Protein AF-A0A933ZKB4-F1 (afdb_monomer)

pLDDT: mean 82.2, std 8.57, range [57.56, 94.0]

Structure (mmCIF, N/CA/C/O backbone):
data_AF-A0A933ZKB4-F1
#
_entry.id   AF-A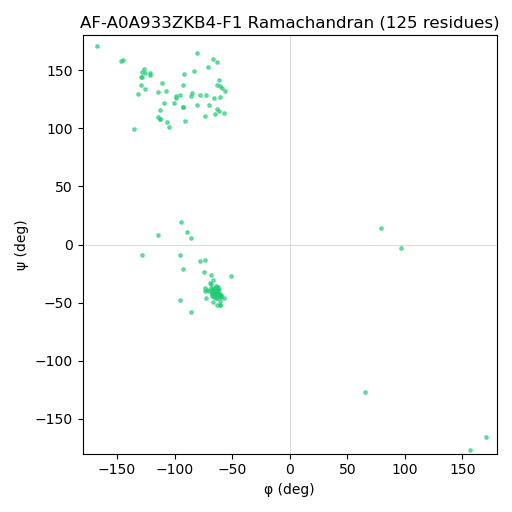0A933ZKB4-F1
#
loop_
_atom_site.group_PDB
_atom_site.id
_atom_site.type_symbol
_atom_site.label_atom_id
_atom_site.label_alt_id
_atom_site.label_comp_id
_atom_site.label_asym_id
_atom_site.label_entity_id
_atom_site.label_seq_id
_atom_site.pdbx_PDB_ins_code
_atom_site.Cartn_x
_atom_site.Cartn_y
_atom_site.Cartn_z
_atom_site.occupancy
_atom_site.B_iso_or_equiv
_atom_site.auth_seq_id
_atom_site.auth_comp_id
_atom_site.auth_asym_id
_atom_site.auth_atom_id
_atom_site.pdbx_PDB_model_num
ATOM 1 N N . MET A 1 1 ? 5.227 0.376 17.754 1.00 73.31 1 MET A N 1
ATOM 2 C CA . MET A 1 1 ? 3.816 0.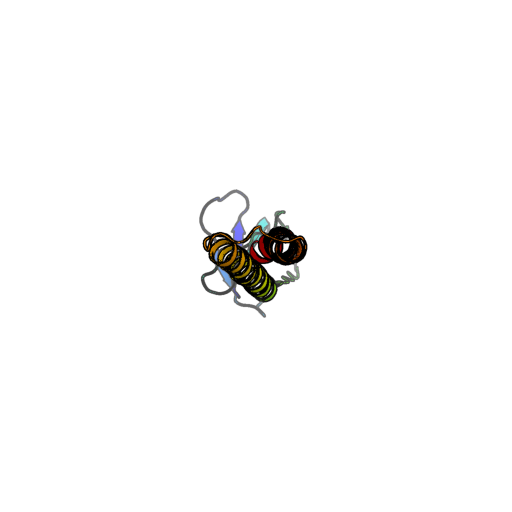195 17.344 1.00 73.31 1 MET A CA 1
ATOM 3 C C . MET A 1 1 ? 2.970 0.786 18.452 1.00 73.31 1 MET A C 1
ATOM 5 O O . MET A 1 1 ? 3.282 0.524 19.604 1.00 73.31 1 MET A O 1
ATOM 9 N N . HIS A 1 2 ? 1.985 1.620 18.141 1.00 81.88 2 HIS A N 1
ATOM 10 C CA . HIS A 1 2 ? 1.102 2.225 19.138 1.00 81.88 2 HIS A CA 1
ATOM 11 C C . HIS A 1 2 ? -0.345 1.923 18.770 1.00 81.88 2 HIS A C 1
ATOM 13 O O . HIS A 1 2 ? -0.727 2.072 17.608 1.00 81.88 2 HIS A O 1
ATOM 19 N N . VAL A 1 3 ? -1.129 1.496 19.757 1.00 82.06 3 VAL A N 1
ATOM 20 C CA . VAL A 1 3 ? -2.580 1.366 19.626 1.00 82.06 3 VAL A CA 1
ATOM 21 C C . VAL A 1 3 ? -3.185 2.727 19.921 1.00 82.06 3 VAL A C 1
ATOM 23 O O . VAL A 1 3 ? -2.851 3.359 20.926 1.00 82.06 3 VAL A O 1
ATOM 26 N N . ARG A 1 4 ? -4.062 3.188 19.036 1.00 83.81 4 ARG A N 1
ATOM 27 C CA . ARG A 1 4 ? -4.809 4.428 19.194 1.00 83.81 4 ARG A CA 1
ATOM 28 C C . ARG A 1 4 ? -6.304 4.142 19.169 1.00 83.81 4 ARG A C 1
ATOM 30 O O . ARG A 1 4 ? -6.742 3.213 18.495 1.00 83.81 4 ARG A O 1
ATOM 37 N N . GLY A 1 5 ? -7.064 4.932 19.910 1.00 81.19 5 GLY A N 1
ATOM 38 C CA . GLY A 1 5 ? -8.515 4.827 19.992 1.00 81.19 5 GLY A CA 1
ATOM 39 C C . GLY A 1 5 ? -9.176 6.167 19.721 1.00 81.19 5 GLY A C 1
ATOM 40 O O . GLY A 1 5 ? -8.620 7.220 20.037 1.00 81.19 5 GLY A O 1
ATOM 41 N N . LEU A 1 6 ? -10.364 6.103 19.134 1.00 84.88 6 LEU A N 1
ATOM 42 C CA . LEU A 1 6 ? -11.265 7.227 18.931 1.00 84.88 6 LEU A CA 1
ATOM 43 C C . LEU A 1 6 ? -12.669 6.819 19.386 1.00 84.88 6 LEU A C 1
ATOM 45 O O . LEU A 1 6 ? -13.146 5.763 18.958 1.00 84.88 6 LEU A O 1
ATOM 49 N N . PRO A 1 7 ? -13.351 7.614 20.226 1.00 79.06 7 PRO A N 1
ATOM 50 C CA . PRO A 1 7 ? -14.768 7.399 20.480 1.00 79.06 7 PRO A CA 1
ATOM 51 C C . PRO A 1 7 ? -15.558 7.603 19.182 1.00 79.06 7 PRO A C 1
ATOM 53 O O . PRO A 1 7 ? -15.289 8.530 18.412 1.00 79.06 7 PRO A O 1
ATOM 56 N N . PHE A 1 8 ? -16.528 6.726 18.923 1.00 73.38 8 PHE A N 1
ATOM 57 C CA . PHE A 1 8 ? -17.362 6.827 17.730 1.00 73.38 8 PHE A CA 1
ATOM 58 C C . PHE A 1 8 ? -18.135 8.158 17.729 1.00 73.38 8 PHE A C 1
ATOM 60 O O . PHE A 1 8 ? -18.802 8.494 18.704 1.00 73.38 8 PHE A O 1
ATOM 67 N N . GLY A 1 9 ? -18.021 8.929 16.643 1.00 65.50 9 GLY A N 1
ATOM 68 C CA . GLY A 1 9 ? -18.690 10.228 16.489 1.00 65.50 9 GLY A CA 1
ATOM 69 C C . GLY A 1 9 ? -17.849 11.468 16.821 1.00 65.50 9 GLY A C 1
ATOM 70 O O . GLY A 1 9 ? -18.337 12.573 16.605 1.00 65.50 9 GLY A O 1
ATOM 71 N N . ASN A 1 10 ? -16.596 11.327 17.277 1.00 69.88 10 ASN A N 1
ATOM 72 C CA . ASN A 1 10 ? -15.683 12.462 17.475 1.00 69.88 10 ASN A CA 1
ATOM 73 C C . ASN A 1 10 ? -14.518 12.384 16.472 1.00 69.88 10 ASN A C 1
ATOM 75 O O . ASN A 1 10 ? -13.769 11.408 16.461 1.00 69.88 10 ASN A O 1
ATOM 79 N N . SER A 1 11 ? -14.408 13.353 15.559 1.00 62.03 11 SER A N 1
ATOM 80 C CA . SER A 1 11 ? -13.855 13.053 14.230 1.00 62.03 11 SER A CA 1
ATOM 81 C C . SER A 1 11 ? -12.364 13.311 13.999 1.00 62.03 11 SER A C 1
ATOM 83 O O . SER A 1 11 ? -11.885 12.894 12.950 1.00 62.03 11 SER A O 1
ATOM 85 N N . ASN A 1 12 ? -11.601 13.960 14.890 1.00 66.56 12 ASN A N 1
ATOM 86 C CA . ASN A 1 12 ? -10.321 14.542 14.435 1.00 66.56 12 ASN A CA 1
ATOM 87 C C . ASN A 1 12 ? -9.045 14.196 15.225 1.00 66.56 12 ASN A C 1
ATOM 89 O O . ASN A 1 12 ? -7.966 14.500 14.717 1.00 66.56 12 ASN A O 1
ATOM 93 N N . GLU A 1 13 ? -9.090 13.546 16.395 1.00 82.06 13 GLU A N 1
ATOM 94 C CA . GLU A 1 13 ? -7.875 13.420 17.222 1.00 82.06 13 GLU A CA 1
ATOM 95 C C . GLU A 1 13 ? -7.637 12.020 17.799 1.00 82.06 13 GLU A C 1
ATOM 97 O O . GLU A 1 13 ? -8.213 11.617 18.804 1.00 82.06 13 GLU A O 1
ATOM 102 N N . TRP A 1 14 ? -6.761 11.252 17.142 1.00 84.62 14 TRP A N 1
ATOM 103 C CA . TRP A 1 14 ? -6.378 9.908 17.578 1.00 84.62 14 TRP A CA 1
ATOM 104 C C . TRP A 1 14 ? -5.645 9.929 18.921 1.00 84.62 14 TRP A C 1
ATOM 106 O O . TRP A 1 14 ? -4.474 10.321 18.974 1.00 84.62 14 TRP A O 1
ATOM 116 N N . GLN A 1 15 ? -6.263 9.381 19.967 1.00 87.25 15 GLN A N 1
ATOM 117 C CA . GLN A 1 15 ? -5.630 9.268 21.276 1.00 87.25 15 GLN A CA 1
ATOM 118 C C . GLN A 1 15 ? -4.779 7.997 21.362 1.00 87.25 15 GLN A C 1
ATOM 120 O O . GLN A 1 15 ? -5.245 6.899 21.057 1.00 87.25 15 GLN A O 1
ATOM 125 N N . ALA A 1 16 ? -3.514 8.132 21.765 1.00 87.62 16 ALA A N 1
ATOM 126 C CA . ALA A 1 16 ? -2.656 6.981 22.025 1.00 87.62 16 ALA A CA 1
ATOM 127 C C . ALA A 1 16 ? -3.125 6.264 23.298 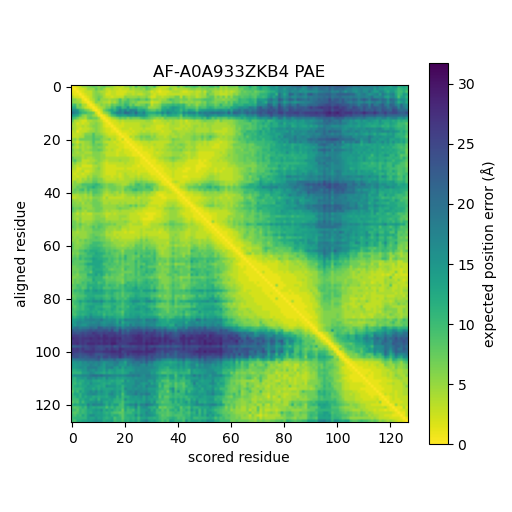1.00 87.62 16 ALA A C 1
ATOM 129 O O . ALA A 1 16 ? -3.141 6.862 24.369 1.00 87.62 16 ALA A O 1
ATOM 130 N N . LEU A 1 17 ? -3.499 4.989 23.169 1.00 88.31 17 LEU A N 1
ATOM 131 C CA . LEU A 1 17 ? -3.941 4.162 24.291 1.00 88.31 17 LEU A CA 1
ATOM 132 C C . LEU A 1 17 ? -2.735 3.531 24.987 1.00 88.31 17 LEU A C 1
ATOM 134 O O . LEU A 1 17 ? -2.518 3.749 26.173 1.00 88.31 17 LEU A O 1
ATOM 138 N N . CYS A 1 18 ? -1.936 2.757 24.245 1.00 89.12 18 CYS A N 1
ATOM 139 C CA . CYS A 1 18 ? -0.737 2.106 24.775 1.00 89.12 18 CYS A CA 1
ATOM 140 C C . CYS A 1 18 ? 0.177 1.534 23.675 1.00 89.12 18 CYS A C 1
ATOM 142 O O . CYS A 1 18 ? -0.179 1.488 22.492 1.00 89.12 18 CYS A O 1
ATOM 144 N N . ALA A 1 19 ? 1.380 1.101 24.067 1.00 89.31 19 ALA A N 1
ATOM 145 C CA . ALA A 1 19 ? 2.305 0.339 23.228 1.00 89.31 19 ALA A CA 1
ATOM 146 C C . ALA A 1 19 ? 2.225 -1.160 23.595 1.00 89.31 19 ALA A C 1
ATOM 148 O O . ALA A 1 19 ? 2.433 -1.490 24.762 1.00 89.31 19 ALA A O 1
ATOM 149 N N . PRO A 1 20 ? 1.902 -2.066 22.652 1.00 84.62 20 PRO A N 1
ATOM 150 C CA . PRO A 1 20 ? 1.728 -3.485 22.940 1.00 84.62 20 PRO A CA 1
ATOM 151 C C . PRO A 1 20 ? 3.059 -4.197 23.263 1.00 84.62 20 PRO A C 1
ATOM 153 O O . PRO A 1 20 ? 4.096 -3.797 22.727 1.00 84.62 20 PRO A O 1
ATOM 156 N N . PRO A 1 21 ? 3.033 -5.290 24.056 1.00 88.62 21 PRO A N 1
ATOM 157 C CA . PRO A 1 21 ? 1.863 -5.852 24.743 1.00 88.62 21 PRO A CA 1
ATOM 158 C C . PRO A 1 21 ? 1.437 -4.980 25.939 1.00 88.62 21 PRO A C 1
ATOM 160 O O . PRO A 1 21 ? 2.254 -4.641 26.786 1.00 88.62 21 PRO A O 1
ATOM 163 N N . CYS A 1 22 ? 0.156 -4.609 26.006 1.00 88.62 22 CYS A N 1
ATOM 164 C CA . CYS A 1 22 ? -0.379 -3.721 27.038 1.00 88.62 22 CYS A CA 1
ATOM 165 C C . CYS A 1 22 ? -1.822 -4.076 27.396 1.00 88.62 22 CYS A C 1
ATOM 167 O O . CYS A 1 22 ? -2.547 -4.662 26.590 1.00 88.62 22 CYS A O 1
ATOM 169 N N . THR A 1 23 ? -2.234 -3.661 28.591 1.00 91.06 23 THR A N 1
ATOM 170 C CA . THR A 1 23 ? -3.622 -3.700 29.054 1.00 91.06 23 THR A CA 1
ATOM 171 C C . THR A 1 23 ? -4.085 -2.263 29.246 1.00 91.06 23 THR A C 1
ATOM 173 O O . THR A 1 23 ? -3.385 -1.473 29.876 1.00 91.06 23 THR A O 1
ATOM 176 N N . ALA A 1 24 ? -5.248 -1.921 28.702 1.00 90.25 24 ALA A N 1
ATOM 177 C CA . ALA A 1 24 ? -5.867 -0.613 28.867 1.00 90.25 24 ALA A CA 1
ATOM 178 C C . ALA A 1 24 ? -7.315 -0.798 29.323 1.00 90.25 24 ALA A C 1
ATOM 180 O O . ALA A 1 24 ? -7.982 -1.741 28.899 1.00 90.25 24 ALA A O 1
ATOM 181 N N . SER A 1 25 ? -7.784 0.100 30.186 1.00 90.69 25 SER A N 1
ATOM 182 C CA . SER A 1 25 ? -9.188 0.168 30.582 1.00 90.69 25 SER A CA 1
ATOM 183 C C . SER A 1 25 ? -9.864 1.261 29.768 1.00 90.69 25 SER A C 1
ATOM 185 O O . SER A 1 25 ? -9.359 2.383 29.710 1.00 90.69 25 SER A O 1
ATOM 187 N N . LEU A 1 26 ? -10.977 0.926 29.124 1.00 89.44 26 LEU A N 1
ATOM 188 C CA . LEU A 1 26 ? -11.814 1.875 28.403 1.00 89.44 26 LEU A CA 1
ATOM 189 C C . LEU A 1 26 ? -13.223 1.842 29.003 1.00 89.44 26 LEU A C 1
ATOM 191 O O . LEU A 1 26 ? -13.667 0.774 29.434 1.00 89.44 26 LEU A O 1
ATOM 195 N N . PRO A 1 27 ? -13.928 2.985 29.046 1.00 90.94 27 PRO A N 1
ATOM 196 C CA . PRO A 1 27 ? -15.331 2.989 29.428 1.00 90.94 27 PRO A CA 1
ATOM 197 C C . PRO A 1 27 ? -16.155 2.186 28.415 1.00 90.94 27 PRO A C 1
ATOM 199 O O . PRO A 1 27 ? -15.751 2.017 27.264 1.00 90.94 27 PRO A O 1
ATOM 202 N N . GLN A 1 28 ? -17.320 1.707 28.850 1.00 92.88 28 GLN A N 1
ATOM 203 C CA . GLN A 1 28 ? -18.250 1.006 27.971 1.00 92.88 28 GLN A CA 1
ATOM 204 C C . GLN A 1 28 ? -18.666 1.918 26.808 1.00 92.88 28 GLN A C 1
ATOM 206 O O . GLN A 1 28 ? -18.965 3.096 27.019 1.00 92.88 28 GLN A O 1
ATOM 211 N N . GLY A 1 29 ? -18.675 1.391 25.584 1.00 91.56 29 GLY A N 1
ATOM 212 C CA . GLY A 1 29 ? -19.037 2.173 24.402 1.00 91.56 29 GLY A CA 1
ATOM 213 C C . GLY A 1 29 ? -18.475 1.630 23.093 1.00 91.56 29 GLY A C 1
ATOM 214 O O . GLY A 1 29 ? -17.822 0.591 23.054 1.00 91.56 29 GLY A O 1
ATOM 215 N N . SER A 1 30 ? -18.738 2.352 22.002 1.00 91.75 30 SER A N 1
ATOM 216 C CA . SER A 1 30 ? -18.231 2.028 20.663 1.00 91.75 30 SER A CA 1
ATOM 217 C C . SER A 1 30 ? -17.005 2.871 20.322 1.00 91.75 30 SER A C 1
ATOM 219 O O . SER A 1 30 ? -17.058 4.103 20.364 1.00 91.75 30 SER A O 1
ATOM 221 N N . PHE A 1 31 ? -15.912 2.209 19.944 1.00 90.94 31 PHE A N 1
ATOM 222 C CA . PHE A 1 31 ? -14.643 2.856 19.612 1.00 90.94 31 PHE A CA 1
ATOM 223 C C . PHE A 1 31 ? -14.123 2.395 18.256 1.00 90.94 31 PHE A C 1
ATOM 225 O O . PHE A 1 31 ? -14.231 1.225 17.889 1.00 90.94 31 PHE A O 1
ATOM 232 N N . VAL A 1 32 ? -13.495 3.315 17.529 1.00 92.00 32 VAL A N 1
ATOM 233 C CA . VAL A 1 32 ? -12.672 2.981 16.369 1.00 92.00 32 VAL A CA 1
ATOM 234 C C . VAL A 1 32 ? -11.238 2.838 16.852 1.00 92.00 32 VAL A C 1
ATOM 236 O O . VAL A 1 32 ? -10.633 3.782 17.366 1.00 92.00 32 VAL A O 1
ATOM 239 N N . PHE A 1 33 ? -10.690 1.640 16.690 1.00 90.94 33 PHE A N 1
ATOM 240 C CA . PHE A 1 33 ? -9.293 1.365 16.993 1.00 90.94 33 PHE A CA 1
ATOM 241 C C . PHE A 1 33 ? -8.443 1.558 15.751 1.00 90.94 33 PHE A C 1
ATOM 243 O O . PHE A 1 33 ? -8.874 1.286 14.634 1.00 90.94 33 PHE A O 1
ATOM 250 N N . GLY A 1 34 ? -7.216 2.007 15.948 1.00 90.38 34 GLY A N 1
ATOM 251 C CA . GLY A 1 34 ? -6.242 2.124 14.885 1.00 90.38 34 GLY A CA 1
ATOM 252 C C . GLY A 1 34 ? -4.849 1.819 15.390 1.00 90.38 34 GLY A C 1
ATOM 253 O O . GLY A 1 34 ? -4.567 1.873 16.589 1.00 90.38 34 GLY A O 1
ATOM 254 N N . VAL A 1 35 ? -3.964 1.476 14.465 1.00 89.19 35 VAL A N 1
ATOM 255 C CA . VAL A 1 35 ? -2.589 1.126 14.798 1.00 89.19 35 VAL A CA 1
ATOM 256 C C . VAL A 1 35 ? -1.625 1.920 13.940 1.00 89.19 35 VAL A C 1
ATOM 258 O O . VAL A 1 35 ? -1.831 2.075 12.737 1.00 89.19 35 VAL A O 1
ATOM 261 N N . SER A 1 36 ? -0.565 2.427 14.565 1.00 87.00 36 SER A N 1
ATOM 262 C CA . SER A 1 36 ? 0.529 3.105 13.872 1.00 87.00 36 SER A CA 1
ATOM 263 C C . SER A 1 36 ? 1.882 2.485 14.220 1.00 87.00 36 SER A C 1
ATOM 265 O O . SER A 1 36 ? 2.114 1.999 15.336 1.00 87.00 36 SER A O 1
ATOM 267 N N . LEU A 1 37 ? 2.808 2.507 13.262 1.00 84.44 37 LEU A N 1
ATOM 268 C CA . LEU A 1 37 ? 4.196 2.105 13.467 1.00 84.44 37 LEU A CA 1
ATOM 269 C C . LEU A 1 37 ? 5.079 3.362 13.527 1.00 84.44 37 LEU A C 1
ATOM 271 O O . LEU A 1 37 ? 5.396 3.965 12.510 1.00 84.44 37 LEU A O 1
ATOM 275 N N . GLY A 1 38 ? 5.455 3.788 14.737 1.00 82.50 38 GLY A N 1
ATOM 276 C CA . GLY A 1 38 ? 6.230 5.020 14.928 1.00 82.50 38 GLY A CA 1
ATOM 277 C C . GLY A 1 38 ? 5.434 6.261 14.510 1.00 82.50 38 GLY A C 1
ATOM 278 O O . GLY A 1 38 ? 4.302 6.440 14.963 1.00 82.50 38 GLY A O 1
ATOM 279 N N . ALA A 1 39 ? 6.028 7.086 13.642 1.00 76.94 39 ALA A N 1
ATOM 280 C CA . ALA A 1 39 ? 5.426 8.304 13.089 1.00 76.94 39 ALA A CA 1
ATOM 281 C C . ALA A 1 39 ? 4.550 8.060 11.839 1.00 76.94 39 ALA A C 1
ATOM 283 O O . ALA A 1 39 ? 4.099 9.012 11.208 1.00 76.94 39 ALA A O 1
ATOM 284 N N . GLU A 1 40 ? 4.323 6.801 11.452 1.00 80.62 40 GLU A N 1
ATOM 285 C CA . GLU A 1 40 ? 3.473 6.476 10.304 1.00 80.62 40 GLU A CA 1
ATOM 286 C C . GLU A 1 40 ? 2.001 6.825 10.532 1.00 80.62 40 GLU A C 1
ATOM 288 O O . GLU A 1 40 ? 1.518 6.925 11.664 1.00 80.62 40 GLU A O 1
ATOM 293 N N . ARG A 1 41 ? 1.268 6.953 9.420 1.00 84.19 41 ARG A N 1
ATOM 294 C CA . ARG A 1 41 ? -0.183 7.141 9.420 1.00 84.19 41 ARG A CA 1
ATOM 295 C C . ARG A 1 41 ? -0.865 6.000 10.180 1.00 84.19 41 ARG A C 1
ATOM 297 O O . ARG A 1 41 ? -0.600 4.828 9.922 1.00 84.19 41 ARG A O 1
ATOM 304 N N . THR A 1 42 ? -1.778 6.351 11.082 1.00 85.44 42 THR A N 1
ATOM 305 C CA . THR A 1 42 ? -2.630 5.381 11.777 1.00 85.44 42 THR A CA 1
ATOM 306 C C . THR A 1 42 ? -3.562 4.698 10.780 1.00 85.44 42 THR A C 1
ATOM 308 O O . THR A 1 42 ? -4.294 5.369 10.051 1.00 85.44 42 THR A O 1
ATOM 311 N N . VAL A 1 43 ? -3.550 3.367 10.765 1.00 87.38 43 VAL A N 1
ATOM 312 C CA . VAL A 1 43 ? -4.506 2.552 10.011 1.00 87.38 43 VAL A CA 1
ATOM 313 C C . VAL A 1 43 ? -5.663 2.209 10.941 1.00 87.38 43 VAL A C 1
ATOM 315 O O . VAL A 1 43 ? -5.442 1.587 11.978 1.00 87.38 43 VAL A O 1
ATOM 318 N N . ALA A 1 44 ? -6.868 2.655 10.593 1.00 88.56 44 ALA A N 1
ATOM 319 C CA . ALA A 1 44 ? -8.083 2.418 11.367 1.00 88.56 44 ALA A CA 1
ATOM 320 C C . ALA A 1 44 ? -8.701 1.048 11.053 1.00 88.56 44 ALA A C 1
ATOM 322 O O . ALA A 1 44 ? -8.618 0.571 9.921 1.00 88.56 44 ALA A O 1
ATOM 323 N N . SER A 1 45 ? -9.365 0.457 12.045 1.00 87.69 45 SER A N 1
ATOM 324 C CA . SER A 1 45 ? -10.352 -0.602 11.839 1.00 87.69 45 SER A CA 1
ATOM 325 C C . SER A 1 45 ? -11.493 -0.056 10.973 1.00 87.69 45 SER A C 1
ATOM 327 O O . SER A 1 45 ? -11.925 1.074 11.221 1.00 87.69 45 SER A O 1
ATOM 329 N N . PRO A 1 46 ? -11.981 -0.814 9.974 1.00 84.38 46 PRO A N 1
ATOM 330 C CA . PRO A 1 46 ? -13.102 -0.379 9.145 1.00 84.38 46 PRO A CA 1
ATOM 331 C C . PRO A 1 46 ? -14.385 -0.230 9.968 1.00 84.38 46 PRO A C 1
ATOM 333 O O . PRO A 1 46 ? -15.148 0.705 9.744 1.00 84.38 46 PRO A O 1
ATOM 336 N N . ASP A 1 47 ? -14.566 -1.106 10.959 1.00 88.69 47 ASP A N 1
ATOM 337 C CA . ASP A 1 47 ? -15.775 -1.167 11.766 1.00 88.69 47 ASP A CA 1
ATOM 338 C C . ASP A 1 47 ? -15.508 -0.714 13.210 1.00 88.69 47 ASP A C 1
ATOM 340 O O . ASP A 1 47 ? -14.467 -1.070 13.792 1.00 88.69 47 ASP A O 1
ATOM 344 N N . PRO A 1 48 ? -16.434 0.060 13.810 1.00 89.81 48 PRO A N 1
ATOM 345 C CA . PRO A 1 48 ? -16.431 0.346 15.237 1.00 89.81 48 PRO A CA 1
ATOM 346 C C . PRO A 1 48 ? -16.586 -0.939 16.045 1.00 89.81 48 PRO A C 1
ATOM 348 O O . PRO A 1 48 ? -17.370 -1.821 15.700 1.00 89.81 48 PRO A O 1
ATOM 351 N N . ILE A 1 49 ? -15.870 -1.019 17.160 1.00 90.50 49 ILE A N 1
ATOM 352 C CA . ILE A 1 49 ? -15.926 -2.158 18.070 1.00 90.50 49 ILE A CA 1
ATOM 353 C C . ILE A 1 49 ? -16.647 -1.711 19.340 1.00 90.50 49 ILE A C 1
ATOM 355 O O . ILE A 1 49 ? -16.216 -0.762 20.000 1.00 90.50 49 ILE A O 1
ATOM 359 N N . ALA A 1 50 ? -17.743 -2.394 19.671 1.00 92.88 50 ALA A N 1
ATOM 36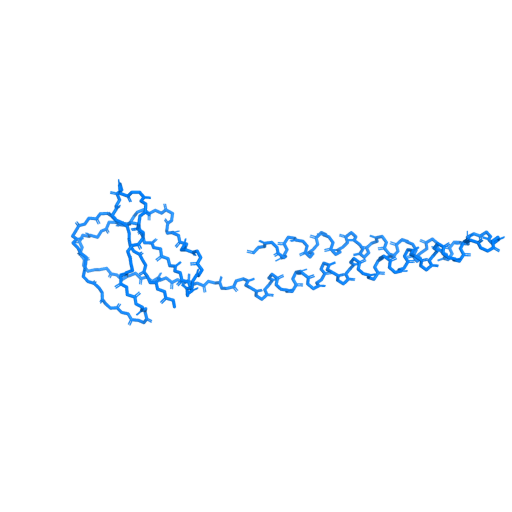0 C CA . ALA A 1 50 ? -18.446 -2.214 20.934 1.00 92.88 50 ALA A CA 1
ATOM 361 C C . ALA A 1 50 ? -17.696 -2.937 22.062 1.00 92.88 50 ALA A C 1
ATOM 363 O O . ALA A 1 50 ? -17.355 -4.117 21.945 1.00 92.88 50 ALA A O 1
ATOM 364 N N . ILE A 1 51 ? -17.420 -2.220 23.149 1.00 91.06 51 ILE A N 1
ATOM 365 C CA . ILE A 1 51 ? -16.841 -2.765 24.374 1.00 91.06 51 ILE A CA 1
ATOM 366 C C . ILE A 1 51 ? -17.942 -2.821 25.422 1.00 91.06 51 ILE A C 1
ATOM 368 O O . ILE A 1 51 ? -18.282 -1.789 25.992 1.00 91.06 51 ILE A O 1
ATOM 372 N N . ASP A 1 52 ? -18.436 -4.031 25.690 1.00 94.00 52 ASP A N 1
ATOM 373 C CA . ASP A 1 52 ? -19.455 -4.328 26.712 1.00 94.00 52 ASP A CA 1
ATOM 374 C C . ASP A 1 52 ? -18.911 -5.196 27.863 1.00 94.00 52 ASP A C 1
ATOM 376 O O . ASP A 1 52 ? -19.656 -5.679 28.714 1.00 94.00 52 ASP A O 1
ATOM 380 N N . GLY A 1 53 ? -17.594 -5.419 27.898 1.00 92.38 53 GLY A N 1
ATOM 381 C CA . GLY A 1 53 ? -16.940 -6.260 28.894 1.00 92.38 53 GLY A CA 1
ATOM 382 C C . GLY A 1 53 ? -15.467 -6.539 28.575 1.00 92.38 53 GLY A C 1
ATOM 383 O O . GLY A 1 53 ? -14.877 -5.867 27.723 1.00 92.38 53 GLY A O 1
ATOM 384 N N . PRO A 1 54 ? -14.849 -7.529 29.249 1.00 90.25 54 PRO A N 1
ATOM 385 C CA . PRO A 1 54 ? -13.467 -7.924 28.999 1.00 90.25 54 PRO A CA 1
ATOM 386 C C . PRO A 1 54 ? -13.291 -8.421 27.560 1.00 90.25 54 PRO A C 1
ATOM 388 O O . PRO A 1 54 ? -13.830 -9.458 27.178 1.00 90.25 54 PRO A O 1
ATOM 391 N N . ALA A 1 55 ? -12.509 -7.693 26.766 1.00 88.19 55 ALA A N 1
ATOM 392 C CA . ALA A 1 55 ? -12.236 -8.021 25.372 1.00 88.19 55 ALA A CA 1
ATOM 393 C C . ALA A 1 55 ? -10.728 -8.070 25.108 1.00 88.19 55 ALA A C 1
ATOM 395 O O . ALA A 1 55 ? -9.938 -7.367 25.741 1.00 88.19 55 ALA A O 1
ATOM 396 N N . ARG A 1 56 ? -10.320 -8.897 24.140 1.00 88.50 56 ARG A N 1
ATOM 397 C CA . ARG A 1 56 ? -8.928 -8.989 23.689 1.00 88.50 56 ARG A CA 1
ATOM 398 C C . ARG A 1 56 ? -8.813 -8.466 22.263 1.00 88.50 56 ARG A C 1
ATOM 400 O O . ARG A 1 56 ? -9.215 -9.141 21.321 1.00 88.50 56 ARG A O 1
ATOM 407 N N . LEU A 1 57 ? -8.211 -7.290 22.109 1.00 85.44 57 LEU A N 1
ATOM 408 C CA . LEU A 1 57 ? -7.871 -6.739 20.800 1.00 85.44 57 LEU A CA 1
ATOM 409 C C . LEU A 1 57 ? -6.568 -7.381 20.300 1.00 85.44 57 LEU A C 1
ATOM 411 O O . LEU A 1 57 ? -5.522 -7.256 20.939 1.00 85.44 57 LEU A O 1
ATOM 415 N N . VAL A 1 58 ? -6.620 -8.060 19.155 1.00 85.94 58 VAL A N 1
ATOM 416 C CA . VAL A 1 58 ? -5.430 -8.604 18.487 1.00 85.94 58 VAL A CA 1
ATOM 417 C C . VAL A 1 58 ? -5.232 -7.856 17.178 1.00 85.94 58 VAL A C 1
ATOM 419 O O . VAL A 1 58 ? -5.975 -8.058 16.224 1.00 85.94 58 VAL A O 1
ATOM 422 N N . ALA A 1 59 ? -4.213 -7.001 17.128 1.00 80.00 59 ALA A N 1
ATOM 423 C CA . ALA A 1 59 ? -3.806 -6.334 15.901 1.00 80.00 59 ALA A CA 1
ATOM 424 C C . ALA A 1 59 ? -2.661 -7.104 15.235 1.00 80.00 59 ALA A C 1
ATOM 426 O O . ALA A 1 59 ? -1.641 -7.379 15.869 1.00 80.00 59 ALA A O 1
ATOM 427 N N . ARG A 1 60 ? -2.811 -7.417 13.946 1.00 81.00 60 ARG A N 1
ATOM 428 C CA . ARG A 1 60 ? -1.716 -7.890 13.093 1.00 81.00 60 ARG A CA 1
ATOM 429 C C . ARG A 1 60 ? -1.331 -6.776 12.129 1.00 81.00 60 ARG A C 1
ATOM 431 O O . ARG A 1 60 ? -2.202 -6.161 11.523 1.00 81.00 60 ARG A O 1
ATOM 438 N N . TYR A 1 61 ? -0.035 -6.508 12.020 1.00 77.75 61 TYR A N 1
ATOM 439 C CA . TYR A 1 61 ? 0.515 -5.560 11.056 1.00 77.75 61 TYR A CA 1
ATOM 440 C C . TYR A 1 61 ? 1.380 -6.330 10.064 1.00 77.75 61 TYR A C 1
ATOM 442 O O . TYR A 1 61 ? 2.457 -6.805 10.422 1.00 77.75 61 TYR A O 1
ATOM 450 N N . ASP A 1 62 ? 0.905 -6.441 8.827 1.00 81.44 62 ASP A N 1
ATOM 451 C CA . ASP A 1 62 ? 1.677 -7.007 7.725 1.00 81.44 62 ASP A CA 1
ATOM 452 C C . ASP A 1 62 ? 2.444 -5.890 7.013 1.00 81.44 62 ASP A C 1
ATOM 454 O O . ASP A 1 62 ? 1.879 -5.073 6.282 1.00 81.44 62 ASP A O 1
ATOM 458 N N . SER A 1 63 ? 3.759 -5.842 7.237 1.00 77.75 63 SER A N 1
ATOM 459 C CA . SER A 1 63 ? 4.635 -4.886 6.559 1.00 77.75 63 SER A CA 1
ATOM 460 C C . SER A 1 63 ? 4.834 -5.290 5.097 1.00 77.75 63 SER A C 1
ATOM 462 O O . SER A 1 63 ? 5.548 -6.245 4.805 1.00 77.75 63 SER A O 1
ATOM 464 N N . ARG A 1 64 ? 4.271 -4.514 4.163 1.00 81.81 64 ARG A N 1
ATOM 465 C CA . ARG A 1 64 ? 4.523 -4.644 2.711 1.00 81.81 64 ARG A CA 1
ATOM 466 C C . ARG A 1 64 ? 5.711 -3.811 2.221 1.00 81.81 64 ARG A C 1
ATOM 468 O O . ARG A 1 64 ? 5.931 -3.656 1.026 1.00 81.81 64 ARG A O 1
ATOM 475 N N . LYS A 1 65 ? 6.514 -3.247 3.128 1.00 80.81 65 LYS A N 1
ATOM 476 C CA . LYS A 1 65 ? 7.638 -2.373 2.745 1.00 80.81 65 LYS A CA 1
ATOM 477 C C . LYS A 1 65 ? 8.690 -3.097 1.905 1.00 80.81 65 LYS A C 1
ATOM 479 O O . LYS A 1 65 ? 9.218 -2.511 0.965 1.00 80.81 65 LYS A O 1
ATOM 484 N N . SER A 1 66 ? 8.978 -4.359 2.225 1.00 81.50 66 SER A N 1
ATOM 485 C CA . SER A 1 66 ? 9.941 -5.170 1.471 1.00 81.50 66 SER A CA 1
ATOM 486 C C . SER A 1 66 ? 9.438 -5.478 0.062 1.00 81.50 66 SER A C 1
ATOM 488 O O . SER A 1 66 ? 10.197 -5.347 -0.895 1.00 81.50 66 SER A O 1
ATOM 490 N N . THR A 1 67 ? 8.154 -5.810 -0.085 1.00 85.75 67 THR A N 1
ATOM 491 C CA . THR A 1 67 ? 7.538 -6.066 -1.393 1.00 85.75 67 THR A CA 1
ATOM 492 C C . THR A 1 67 ? 7.469 -4.799 -2.242 1.00 85.75 67 THR A C 1
ATOM 494 O O . THR A 1 67 ? 7.780 -4.867 -3.428 1.00 85.75 67 THR A O 1
ATOM 497 N N . ARG A 1 68 ? 7.197 -3.631 -1.635 1.00 85.81 68 ARG A N 1
ATOM 498 C CA . ARG A 1 68 ? 7.289 -2.330 -2.325 1.00 85.81 68 ARG A CA 1
ATOM 499 C C . ARG A 1 68 ? 8.693 -2.048 -2.827 1.00 85.81 68 ARG A C 1
ATOM 501 O O . ARG A 1 68 ? 8.868 -1.684 -3.985 1.00 85.81 68 ARG A O 1
ATOM 508 N N . ALA A 1 69 ? 9.696 -2.219 -1.967 1.00 87.62 69 ALA A N 1
ATOM 509 C CA . ALA A 1 69 ? 11.089 -1.994 -2.339 1.00 87.62 69 ALA A CA 1
ATOM 510 C C . ALA A 1 69 ? 11.509 -2.908 -3.500 1.00 87.62 69 ALA A C 1
ATOM 512 O O . ALA A 1 69 ? 12.091 -2.432 -4.471 1.00 87.62 69 ALA A O 1
ATOM 513 N N . ALA A 1 70 ? 11.144 -4.193 -3.445 1.00 87.25 70 ALA A N 1
ATOM 514 C CA . ALA A 1 70 ? 11.380 -5.128 -4.540 1.00 87.25 70 ALA A CA 1
ATOM 515 C C . ALA A 1 70 ? 10.671 -4.694 -5.835 1.00 87.25 70 ALA A C 1
ATOM 517 O O . ALA A 1 70 ? 11.290 -4.705 -6.896 1.00 87.25 70 ALA A O 1
ATOM 518 N N . GLY A 1 71 ? 9.413 -4.243 -5.750 1.00 86.12 71 GLY A N 1
ATOM 519 C CA . GLY A 1 71 ? 8.666 -3.713 -6.892 1.00 86.12 71 GLY A CA 1
ATOM 520 C C . GLY A 1 71 ? 9.371 -2.531 -7.562 1.00 86.12 71 GLY A C 1
ATOM 521 O O . GLY A 1 71 ? 9.564 -2.541 -8.776 1.00 86.12 71 GLY A O 1
ATOM 522 N N . TRP A 1 72 ? 9.856 -1.566 -6.774 1.00 90.62 72 TRP A N 1
ATOM 523 C CA . TRP A 1 72 ? 10.620 -0.424 -7.287 1.00 90.62 72 TRP A CA 1
ATOM 524 C C . TRP A 1 72 ? 11.947 -0.822 -7.935 1.00 90.62 72 TRP A C 1
ATOM 526 O O . TRP A 1 72 ? 12.313 -0.255 -8.964 1.00 90.62 72 TRP A O 1
ATOM 536 N N . VAL A 1 73 ? 12.651 -1.811 -7.382 1.00 91.31 73 VAL A N 1
ATOM 537 C CA . VAL A 1 73 ? 13.894 -2.328 -7.975 1.00 91.31 73 VAL A CA 1
ATOM 538 C C . VAL A 1 73 ? 13.620 -3.013 -9.315 1.00 91.31 73 VAL A C 1
ATOM 540 O O . VAL A 1 73 ? 14.327 -2.756 -10.290 1.00 91.31 73 VAL A O 1
ATOM 543 N N . VAL A 1 74 ? 12.581 -3.848 -9.401 1.00 87.81 74 VAL A N 1
ATOM 544 C CA . VAL A 1 74 ? 12.197 -4.526 -10.653 1.00 87.81 74 VAL A CA 1
ATOM 545 C C . VAL A 1 74 ? 11.733 -3.513 -11.701 1.00 87.81 74 VAL A C 1
ATOM 547 O O . VAL A 1 74 ? 12.170 -3.572 -12.848 1.00 87.81 74 VAL A O 1
ATOM 550 N N . PHE A 1 75 ? 10.910 -2.542 -11.302 1.00 84.56 75 PHE A N 1
ATOM 551 C CA . PHE A 1 75 ? 10.452 -1.469 -12.182 1.00 84.56 75 PHE A CA 1
ATOM 552 C C . PHE A 1 75 ? 11.626 -0.639 -12.725 1.00 84.56 75 PHE A C 1
ATOM 554 O O . PHE A 1 75 ? 11.771 -0.477 -13.937 1.00 84.56 75 PHE A O 1
ATOM 561 N N . GLY A 1 76 ? 12.495 -0.153 -11.833 1.00 88.50 76 GLY A N 1
ATOM 562 C CA . GLY A 1 76 ? 13.638 0.682 -12.197 1.00 88.50 76 GLY A CA 1
ATOM 563 C C . GLY A 1 76 ? 14.668 -0.053 -13.056 1.00 88.50 76 GLY A C 1
ATOM 564 O O . GLY A 1 76 ? 15.162 0.510 -14.031 1.00 88.50 76 GLY A O 1
ATOM 565 N N . SER A 1 77 ? 14.962 -1.319 -12.744 1.00 91.31 77 SER A N 1
ATOM 566 C CA . SER A 1 77 ? 15.900 -2.127 -13.535 1.00 91.31 77 SER A CA 1
ATOM 567 C C . SER A 1 77 ? 15.359 -2.443 -14.930 1.00 91.31 77 SER A C 1
ATOM 569 O O . SER A 1 77 ? 16.093 -2.277 -15.903 1.00 91.31 77 SER A O 1
ATOM 571 N N . GLY A 1 78 ? 14.078 -2.805 -15.060 1.00 87.50 78 GLY A N 1
ATOM 572 C CA . GLY A 1 78 ? 13.440 -3.018 -16.364 1.00 87.50 78 GLY A CA 1
ATOM 573 C C . GLY A 1 78 ? 13.475 -1.764 -17.240 1.00 87.50 78 GLY A C 1
ATOM 574 O O . GLY A 1 78 ? 13.855 -1.836 -18.409 1.00 87.50 78 GLY A O 1
ATOM 575 N N . MET A 1 79 ? 13.177 -0.601 -16.650 1.00 86.00 79 MET A N 1
ATOM 576 C CA . MET A 1 79 ? 13.248 0.697 -17.330 1.00 86.00 79 MET A CA 1
ATOM 577 C C . MET A 1 79 ? 14.668 1.047 -17.784 1.00 86.00 79 MET A C 1
ATOM 579 O O . MET A 1 79 ? 14.870 1.452 -18.930 1.00 86.00 79 MET A O 1
ATOM 583 N N . ALA A 1 80 ? 15.664 0.872 -16.912 1.00 90.44 80 ALA A N 1
ATOM 584 C CA . ALA A 1 80 ? 17.054 1.199 -17.218 1.00 90.44 80 ALA A CA 1
ATOM 585 C C . ALA A 1 80 ? 17.630 0.291 -18.317 1.00 90.44 80 ALA A C 1
ATOM 587 O O . ALA A 1 80 ? 18.180 0.788 -19.301 1.00 90.44 80 ALA A O 1
ATOM 588 N N . VAL A 1 81 ? 17.457 -1.029 -18.187 1.00 90.94 81 VAL A N 1
ATOM 589 C CA . VAL A 1 81 ? 17.969 -2.010 -19.158 1.00 90.94 81 VAL A CA 1
ATOM 590 C C . VAL A 1 81 ? 17.242 -1.882 -20.495 1.00 90.94 81 VAL A C 1
ATOM 592 O O . VAL A 1 81 ? 17.886 -1.859 -21.542 1.00 90.94 81 VAL A O 1
ATOM 595 N N . GLY A 1 82 ? 15.914 -1.739 -20.478 1.00 83.38 82 GLY A N 1
ATOM 596 C CA . GLY A 1 82 ? 15.132 -1.550 -21.696 1.00 83.38 82 GLY A CA 1
ATOM 597 C C . GLY A 1 82 ? 15.492 -0.258 -22.434 1.00 83.38 82 GLY A C 1
ATOM 598 O O . GLY A 1 82 ? 15.661 -0.279 -23.652 1.00 83.38 82 GLY A O 1
ATOM 599 N N . SER A 1 83 ? 15.702 0.847 -21.706 1.00 86.25 83 SER A N 1
ATOM 600 C CA . SER A 1 83 ? 16.123 2.126 -22.303 1.00 86.25 83 SER A CA 1
ATOM 601 C C . SER A 1 83 ? 17.505 2.014 -22.931 1.00 86.25 83 SER A C 1
ATOM 603 O O . SER A 1 83 ? 17.724 2.497 -24.040 1.00 86.25 83 SER A O 1
ATOM 605 N N . PHE A 1 84 ? 18.430 1.349 -22.236 1.00 88.69 84 PHE A N 1
ATOM 606 C CA . PHE A 1 84 ? 19.785 1.128 -22.721 1.00 88.69 84 PHE A CA 1
ATOM 607 C C . PHE A 1 84 ? 19.803 0.312 -24.019 1.00 88.69 84 PHE A C 1
ATOM 609 O O . PHE A 1 84 ? 20.483 0.698 -24.965 1.00 88.69 84 PHE A O 1
ATOM 616 N N . LEU A 1 85 ? 19.018 -0.767 -24.103 1.00 85.19 85 LEU A N 1
ATOM 617 C CA . LEU A 1 85 ? 18.920 -1.588 -25.316 1.00 85.19 85 LEU A CA 1
ATOM 618 C C . LEU A 1 85 ? 18.344 -0.807 -26.506 1.00 85.19 85 LEU A C 1
ATOM 620 O O . LEU A 1 85 ? 18.853 -0.924 -27.619 1.00 85.19 85 LEU A O 1
ATOM 624 N N . LEU A 1 86 ? 17.326 0.028 -26.274 1.00 81.62 86 LEU A N 1
ATOM 625 C CA . LEU A 1 86 ? 16.746 0.879 -27.319 1.00 81.62 86 LEU A CA 1
ATOM 626 C C . LEU A 1 86 ? 17.727 1.963 -27.796 1.00 81.62 86 LEU A C 1
ATOM 628 O O . LEU A 1 86 ? 17.817 2.224 -28.995 1.00 81.62 86 LEU A O 1
ATOM 632 N N . LEU A 1 87 ? 18.493 2.564 -26.879 1.00 84.81 87 LEU A N 1
ATOM 633 C CA . LEU A 1 87 ? 19.553 3.526 -27.205 1.00 84.81 87 LEU A CA 1
ATOM 634 C C . LEU A 1 87 ? 20.713 2.877 -27.968 1.00 84.81 87 LEU A C 1
ATOM 636 O O . LEU A 1 87 ? 21.221 3.458 -28.923 1.00 84.81 87 LEU A O 1
ATOM 640 N N . ALA A 1 88 ? 21.125 1.671 -27.577 1.00 83.06 88 ALA A N 1
ATOM 641 C CA . ALA A 1 88 ? 22.163 0.930 -28.288 1.00 83.06 88 ALA A CA 1
ATOM 642 C C . ALA A 1 88 ? 21.735 0.639 -29.737 1.00 83.06 88 ALA A C 1
ATOM 644 O O . ALA A 1 88 ? 22.498 0.899 -30.668 1.00 83.06 88 ALA A O 1
ATOM 645 N N . CYS A 1 89 ? 20.482 0.210 -29.924 1.00 78.88 89 CYS A N 1
ATOM 646 C CA . CYS A 1 89 ? 19.902 -0.024 -31.244 1.00 78.88 89 CYS A CA 1
ATOM 647 C C . CYS A 1 89 ? 19.846 1.258 -32.096 1.00 78.88 89 CYS A C 1
ATOM 649 O O . CYS A 1 89 ? 20.152 1.222 -33.289 1.00 78.88 89 CYS A O 1
ATOM 651 N N . SER A 1 90 ? 19.493 2.409 -31.506 1.00 76.69 90 SER A N 1
ATOM 652 C CA . SER A 1 90 ? 19.394 3.668 -32.256 1.00 76.69 90 SER A CA 1
ATOM 653 C C . SER A 1 90 ? 20.753 4.202 -32.719 1.00 76.69 90 SER A C 1
ATOM 655 O O . SER A 1 90 ? 20.846 4.752 -33.816 1.00 76.69 90 SER A O 1
ATOM 657 N N . GLN A 1 91 ? 21.823 3.990 -31.943 1.00 81.06 91 GLN A N 1
ATOM 658 C CA . GLN A 1 91 ? 23.179 4.370 -32.356 1.00 81.06 91 GLN A CA 1
ATOM 659 C C . GLN A 1 91 ? 23.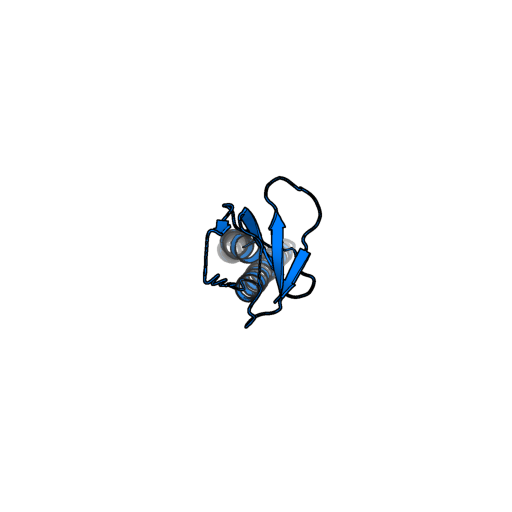708 3.523 -33.520 1.00 81.06 91 GLN A C 1
ATOM 661 O O . GLN A 1 91 ? 24.420 4.042 -34.379 1.00 81.06 91 GLN A O 1
ATOM 666 N N . GLN A 1 92 ? 23.338 2.243 -33.582 1.00 71.56 92 GLN A N 1
ATOM 667 C CA . GLN A 1 92 ? 23.772 1.326 -34.642 1.00 71.56 92 GLN A CA 1
ATOM 668 C C . GLN A 1 92 ? 23.103 1.645 -35.988 1.00 71.56 92 GLN A C 1
ATOM 6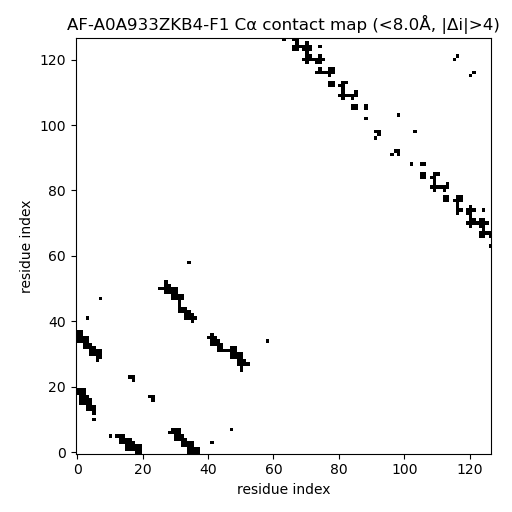70 O O . GLN A 1 92 ? 23.770 1.669 -37.020 1.00 71.56 92 GLN A O 1
ATOM 675 N N . CYS A 1 93 ? 21.818 2.008 -35.978 1.00 69.25 93 CYS A N 1
ATOM 676 C CA . CYS A 1 93 ? 21.089 2.395 -37.190 1.00 69.25 93 CYS A CA 1
ATOM 677 C C . CYS A 1 93 ? 21.476 3.793 -37.737 1.00 69.25 93 CYS A C 1
ATOM 679 O O . CYS A 1 93 ? 21.143 4.125 -38.874 1.00 69.25 93 CYS A O 1
ATOM 681 N N . GLY A 1 94 ? 22.197 4.621 -36.970 1.00 65.75 94 GLY A N 1
ATOM 682 C CA . GLY A 1 94 ? 22.597 5.978 -37.375 1.00 65.75 94 GLY A CA 1
ATOM 683 C C . GLY A 1 94 ? 23.789 6.062 -38.342 1.00 65.75 94 GLY A C 1
ATOM 684 O O . GLY A 1 94 ? 24.009 7.115 -38.934 1.00 65.75 94 GLY A O 1
ATOM 685 N N . GLN A 1 95 ? 24.556 4.980 -38.533 1.00 66.62 95 GLN A N 1
ATOM 686 C CA . GLN A 1 95 ? 25.779 4.977 -39.360 1.00 66.62 95 GLN A CA 1
ATOM 687 C C . GLN A 1 95 ? 25.568 4.539 -40.825 1.00 66.62 95 GLN A C 1
ATOM 689 O O . GLN A 1 95 ? 26.523 4.186 -41.512 1.00 66.62 95 GLN A O 1
ATOM 694 N N . GLY A 1 96 ? 24.334 4.579 -41.338 1.00 57.56 96 GLY A N 1
ATOM 695 C CA . GLY A 1 96 ? 24.052 4.298 -42.755 1.00 57.56 96 GLY A CA 1
ATOM 696 C C . GLY A 1 96 ? 24.009 2.812 -43.130 1.00 57.56 96 GLY A C 1
ATOM 697 O O . GLY A 1 96 ? 24.025 2.486 -44.315 1.00 57.56 96 GLY A O 1
ATOM 698 N N . GLN A 1 97 ? 23.931 1.910 -42.147 1.00 58.06 97 GLN A N 1
ATOM 699 C CA . GLN A 1 97 ? 23.641 0.494 -42.375 1.00 58.06 97 GLN A CA 1
ATOM 700 C C . GLN A 1 97 ? 22.138 0.224 -42.254 1.00 58.06 97 GLN A C 1
ATOM 702 O O . GLN A 1 97 ? 21.467 0.731 -41.357 1.00 58.06 97 GLN A O 1
ATOM 707 N N . SER A 1 98 ? 21.605 -0.587 -43.167 1.00 59.25 98 SER A N 1
ATOM 708 C CA . SER A 1 98 ? 20.230 -1.084 -43.124 1.00 59.25 98 SER A CA 1
ATOM 709 C C . SER A 1 98 ? 20.057 -1.955 -41.875 1.00 59.25 98 SER A C 1
ATOM 711 O O . SER A 1 98 ? 20.716 -2.990 -41.779 1.00 59.25 98 SER A O 1
ATOM 713 N N . CYS A 1 99 ? 19.195 -1.553 -40.932 1.00 63.00 99 CYS A N 1
ATOM 714 C CA . CYS A 1 99 ? 18.932 -2.326 -39.714 1.00 63.00 99 CYS A CA 1
ATOM 715 C C . CYS A 1 99 ? 18.458 -3.735 -40.117 1.00 63.00 99 CYS A C 1
ATOM 717 O O . CYS A 1 99 ? 17.414 -3.896 -40.758 1.00 63.00 99 CYS A O 1
ATOM 719 N N . SER A 1 100 ? 19.268 -4.749 -39.821 1.00 61.84 100 SER A N 1
ATOM 720 C CA . SER A 1 100 ? 18.989 -6.131 -40.213 1.00 61.84 100 SER A CA 1
ATOM 721 C C . SER A 1 100 ? 17.993 -6.754 -39.233 1.00 61.84 100 SER A C 1
ATOM 723 O O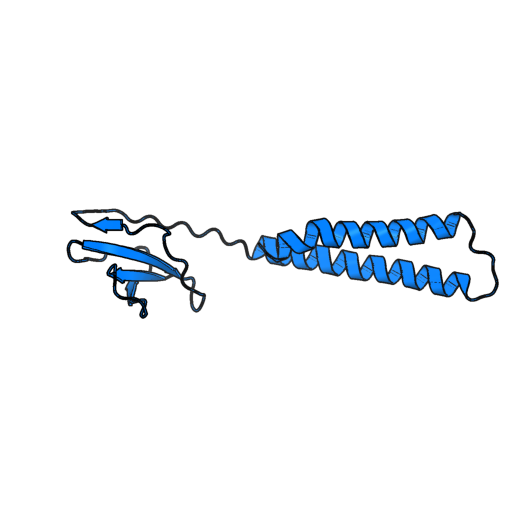 . SER A 1 100 ? 17.782 -6.253 -38.131 1.00 61.84 100 SER A O 1
ATOM 725 N N . SER A 1 101 ? 17.384 -7.883 -39.600 1.00 58.34 101 SER A N 1
ATOM 726 C CA . SER A 1 101 ? 16.437 -8.624 -38.746 1.00 58.34 101 SER A CA 1
ATOM 727 C C . SER A 1 101 ? 16.971 -8.915 -37.331 1.00 58.34 101 SER A C 1
ATOM 729 O O . SER A 1 101 ? 16.189 -8.967 -36.383 1.00 58.34 101 SER A O 1
ATOM 731 N N . THR A 1 102 ? 18.292 -9.010 -37.157 1.00 59.84 102 THR A N 1
ATOM 732 C CA . THR A 1 102 ? 18.957 -9.159 -35.855 1.00 59.84 102 THR A CA 1
ATOM 733 C C . THR A 1 102 ? 18.722 -7.957 -34.926 1.00 59.84 102 THR A C 1
ATOM 735 O O . THR A 1 102 ? 18.474 -8.158 -33.739 1.00 59.84 102 THR A O 1
ATOM 738 N N . ASP A 1 103 ? 18.670 -6.730 -35.451 1.00 64.94 103 ASP A N 1
ATOM 739 C CA . ASP A 1 103 ? 18.435 -5.498 -34.673 1.00 64.94 103 ASP A CA 1
ATOM 740 C C . ASP A 1 103 ? 16.968 -5.356 -34.236 1.00 64.94 103 ASP A C 1
ATOM 742 O O . ASP A 1 103 ? 16.651 -4.745 -33.215 1.00 64.94 103 ASP A O 1
ATOM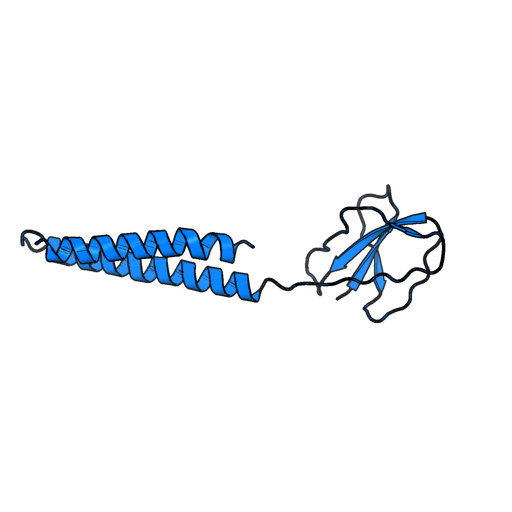 746 N N . SER A 1 104 ? 16.043 -5.999 -34.958 1.00 71.06 104 SER A N 1
ATOM 747 C CA . SER A 1 104 ? 14.637 -6.048 -34.541 1.00 71.06 104 SER A CA 1
ATOM 748 C C . SER A 1 104 ? 14.444 -6.850 -33.249 1.00 71.06 104 SER A C 1
ATOM 750 O O . SER A 1 104 ? 13.575 -6.524 -32.439 1.00 71.06 104 SER A O 1
ATOM 752 N N . THR A 1 105 ? 15.288 -7.863 -33.009 1.00 77.81 105 THR A N 1
ATOM 753 C CA . THR A 1 105 ? 15.195 -8.701 -31.806 1.00 77.81 105 THR A CA 1
ATOM 754 C C . THR A 1 105 ? 15.676 -7.977 -30.551 1.00 77.81 105 THR A C 1
ATOM 756 O O . THR A 1 105 ? 15.052 -8.115 -29.502 1.00 77.81 105 THR A O 1
ATOM 759 N N . THR A 1 106 ? 16.724 -7.152 -30.640 1.00 77.88 106 THR A N 1
ATOM 760 C CA . THR A 1 106 ? 17.231 -6.361 -29.504 1.00 77.88 106 THR A CA 1
ATOM 761 C C . THR A 1 106 ? 16.263 -5.242 -29.130 1.00 77.88 106 THR A C 1
ATOM 763 O O . THR A 1 106 ? 15.984 -5.049 -27.944 1.00 77.88 106 THR A O 1
ATOM 766 N N . ALA A 1 107 ? 15.667 -4.573 -30.121 1.00 75.31 107 ALA A N 1
ATOM 767 C CA . ALA A 1 107 ? 14.605 -3.594 -29.901 1.00 75.31 107 ALA A CA 1
ATOM 768 C C . ALA A 1 107 ? 13.343 -4.233 -29.287 1.00 75.31 107 ALA A C 1
ATOM 770 O O . ALA A 1 107 ? 12.784 -3.702 -28.324 1.00 75.31 107 ALA A O 1
ATOM 771 N N . ALA A 1 108 ? 12.923 -5.403 -29.787 1.00 82.69 108 ALA A N 1
ATOM 772 C CA . ALA A 1 108 ? 11.784 -6.141 -29.242 1.00 82.69 108 ALA A CA 1
ATOM 773 C C . ALA A 1 108 ? 12.034 -6.616 -27.801 1.00 82.69 108 ALA A C 1
ATOM 775 O O . ALA A 1 108 ? 11.154 -6.482 -26.952 1.00 82.69 108 ALA A O 1
ATOM 776 N N . LEU A 1 109 ? 13.238 -7.112 -27.493 1.00 82.69 109 LEU A N 1
ATOM 777 C CA . LEU A 1 109 ? 13.633 -7.483 -26.131 1.00 82.69 109 LEU A CA 1
ATOM 778 C C . LEU A 1 109 ? 13.639 -6.272 -25.191 1.00 82.69 109 LEU A C 1
ATOM 780 O O . LEU A 1 109 ? 13.126 -6.367 -24.077 1.00 82.69 109 LEU A O 1
ATOM 784 N N . GLY A 1 110 ? 14.151 -5.122 -25.641 1.00 78.94 110 GLY A N 1
ATOM 785 C CA . GLY A 1 110 ? 14.107 -3.874 -24.875 1.00 78.94 110 GLY A CA 1
ATOM 786 C C . GLY A 1 110 ? 12.674 -3.430 -24.560 1.00 78.94 110 GLY A C 1
ATOM 787 O O . GLY A 1 110 ? 12.362 -3.111 -23.411 1.00 78.94 110 GLY A O 1
ATOM 788 N N . ALA A 1 111 ? 11.778 -3.489 -25.551 1.00 81.69 111 ALA A N 1
ATOM 789 C CA . ALA A 1 111 ? 10.359 -3.184 -25.370 1.00 81.69 111 ALA A CA 1
ATOM 790 C C . ALA A 1 111 ? 9.660 -4.179 -24.425 1.00 81.69 111 ALA A C 1
ATOM 792 O O . ALA A 1 111 ? 8.897 -3.768 -23.551 1.00 81.69 111 ALA A O 1
ATOM 793 N N . MET A 1 112 ? 9.952 -5.477 -24.538 1.00 84.50 112 MET A N 1
ATOM 794 C CA . MET A 1 112 ? 9.402 -6.504 -23.647 1.00 84.50 112 MET A CA 1
ATOM 795 C C . MET A 1 112 ? 9.859 -6.321 -22.197 1.00 84.50 112 MET A C 1
ATOM 797 O O . MET A 1 112 ? 9.052 -6.472 -21.283 1.00 84.50 112 MET A O 1
ATOM 801 N N . LEU A 1 113 ? 11.123 -5.952 -21.967 1.00 83.25 113 LEU A N 1
ATOM 802 C CA . LEU A 1 113 ? 11.645 -5.676 -20.624 1.00 83.25 113 LEU A CA 1
ATOM 803 C C . LEU A 1 113 ? 11.016 -4.423 -20.004 1.00 83.25 113 LEU A C 1
ATOM 805 O O . LEU A 1 113 ? 10.680 -4.433 -18.820 1.00 83.25 113 LEU A O 1
ATOM 809 N N . MET A 1 114 ? 10.792 -3.378 -20.805 1.00 78.25 114 MET A N 1
ATOM 810 C CA . MET A 1 114 ? 10.056 -2.180 -20.386 1.00 78.25 114 MET A CA 1
ATOM 811 C C . MET A 1 114 ? 8.626 -2.520 -19.962 1.00 78.25 114 MET A C 1
ATOM 813 O O . MET A 1 114 ? 8.200 -2.165 -18.863 1.00 78.25 114 MET A O 1
ATOM 817 N N . ILE A 1 115 ? 7.892 -3.237 -20.818 1.00 85.06 115 ILE A N 1
ATOM 818 C CA . ILE A 1 115 ? 6.499 -3.617 -20.558 1.00 85.06 115 ILE A CA 1
ATOM 819 C C . ILE A 1 115 ? 6.428 -4.555 -19.349 1.00 85.06 115 ILE A C 1
ATOM 821 O O . ILE A 1 115 ? 5.625 -4.327 -18.448 1.00 85.06 115 ILE A O 1
ATOM 825 N N . GLY A 1 116 ? 7.297 -5.565 -19.277 1.00 81.06 116 GLY A N 1
ATOM 826 C CA . GLY A 1 116 ? 7.361 -6.499 -18.152 1.00 81.06 116 GLY A CA 1
ATOM 827 C C . GLY A 1 116 ? 7.672 -5.802 -16.826 1.00 81.06 116 GLY A C 1
ATOM 828 O O . GLY A 1 116 ? 6.992 -6.044 -15.827 1.00 81.06 116 GLY A O 1
ATOM 829 N N . GLY A 1 117 ? 8.636 -4.877 -16.821 1.00 79.25 117 GLY A N 1
ATOM 830 C CA . GLY A 1 117 ? 8.974 -4.070 -15.647 1.00 79.25 117 GLY A CA 1
ATOM 831 C C . GLY A 1 117 ? 7.818 -3.180 -15.185 1.00 79.25 117 GLY A C 1
ATOM 832 O O . GLY A 1 117 ? 7.584 -3.058 -13.984 1.00 79.25 117 GLY A O 1
ATOM 833 N N . LEU A 1 118 ? 7.052 -2.609 -16.117 1.00 82.38 118 LEU A N 1
ATOM 834 C CA . LEU A 1 118 ? 5.904 -1.748 -15.819 1.00 82.38 118 LEU A CA 1
ATOM 835 C C . LEU A 1 118 ? 4.709 -2.556 -15.292 1.00 82.38 118 LEU A C 1
ATOM 837 O O . LEU A 1 118 ? 4.128 -2.193 -14.272 1.00 82.38 118 LEU A O 1
ATOM 841 N N . VAL A 1 119 ? 4.381 -3.679 -15.934 1.00 87.25 119 VAL A N 1
ATOM 842 C CA . VAL A 1 119 ? 3.241 -4.532 -15.558 1.00 87.25 119 VAL A CA 1
ATOM 843 C C . VAL A 1 119 ? 3.466 -5.229 -14.217 1.00 87.25 119 VAL A C 1
ATOM 845 O O . VAL A 1 119 ? 2.523 -5.367 -13.445 1.00 87.25 119 VAL A O 1
ATOM 848 N N . VAL A 1 120 ? 4.694 -5.659 -13.915 1.00 83.81 120 VAL A N 1
ATOM 849 C CA . VAL A 1 120 ? 4.991 -6.396 -12.676 1.00 83.81 120 VAL A CA 1
ATOM 850 C C . VAL A 1 120 ? 5.488 -5.465 -11.570 1.00 83.81 120 VAL A C 1
ATOM 852 O O . VAL A 1 120 ? 5.006 -5.524 -10.440 1.00 83.81 120 VAL A O 1
ATOM 855 N N . GLY A 1 121 ? 6.442 -4.586 -11.878 1.00 76.75 121 GLY A N 1
ATOM 856 C CA . GLY A 1 121 ? 7.126 -3.763 -10.882 1.00 76.75 121 GLY A CA 1
ATOM 857 C C . GLY A 1 121 ? 6.268 -2.629 -10.322 1.00 76.75 121 GLY A C 1
ATOM 858 O O . GLY A 1 121 ? 6.290 -2.393 -9.114 1.00 76.75 121 GLY A O 1
ATOM 859 N N . LEU A 1 122 ? 5.467 -1.961 -11.161 1.00 81.38 122 LEU A N 1
ATOM 860 C CA . LEU A 1 122 ? 4.629 -0.836 -10.735 1.00 81.38 122 LEU A CA 1
ATOM 861 C C . LEU A 1 122 ? 3.554 -1.235 -9.702 1.00 81.38 122 LEU A C 1
ATOM 863 O O . LEU A 1 122 ? 3.510 -0.608 -8.642 1.00 81.38 122 LEU A O 1
ATOM 867 N N . PRO A 1 123 ? 2.707 -2.265 -9.928 1.00 82.94 123 PRO A N 1
ATOM 868 C CA . PRO A 1 123 ? 1.711 -2.647 -8.930 1.00 82.94 123 PRO A CA 1
ATOM 869 C C . PRO A 1 123 ? 2.359 -3.122 -7.626 1.00 82.94 123 PRO A C 1
ATOM 871 O O . PRO A 1 123 ? 1.903 -2.728 -6.559 1.00 82.94 123 PRO A O 1
ATOM 874 N N . LEU A 1 124 ? 3.463 -3.878 -7.687 1.00 80.69 124 LEU A N 1
ATOM 875 C CA . LEU A 1 124 ? 4.200 -4.300 -6.488 1.00 80.69 124 LEU A CA 1
ATOM 876 C C . LEU A 1 124 ? 4.815 -3.119 -5.722 1.00 80.69 124 LEU A C 1
ATOM 878 O O . LEU A 1 124 ? 4.834 -3.126 -4.494 1.00 80.69 124 LEU A O 1
ATOM 882 N N . GLY A 1 125 ? 5.302 -2.094 -6.426 1.00 73.94 125 GLY A N 1
ATOM 883 C CA . GLY A 1 125 ? 5.879 -0.889 -5.821 1.00 73.94 125 GLY A CA 1
ATOM 884 C C . GLY A 1 125 ? 4.855 -0.012 -5.092 1.00 73.94 125 GLY A C 1
ATOM 885 O O . GLY A 1 125 ? 5.212 0.706 -4.153 1.00 73.94 125 GLY A O 1
ATOM 886 N N . LEU A 1 126 ? 3.586 -0.086 -5.503 1.00 81.25 126 LEU A N 1
ATOM 887 C CA . LEU A 1 126 ? 2.487 0.721 -4.968 1.00 81.25 126 LEU A CA 1
ATOM 888 C C . LEU A 1 126 ? 1.715 0.050 -3.814 1.00 81.25 126 LEU A C 1
ATOM 890 O O . LEU A 1 126 ? 1.066 0.760 -3.044 1.00 81.25 126 LEU A O 1
ATOM 894 N N . THR A 1 127 ? 1.776 -1.281 -3.673 1.00 77.31 127 THR A N 1
ATOM 895 C CA . THR A 1 127 ? 1.015 -2.064 -2.667 1.00 77.31 127 THR A CA 1
ATOM 896 C C . THR A 1 127 ? 1.591 -2.022 -1.277 1.00 77.31 127 THR A C 1
ATOM 898 O O . THR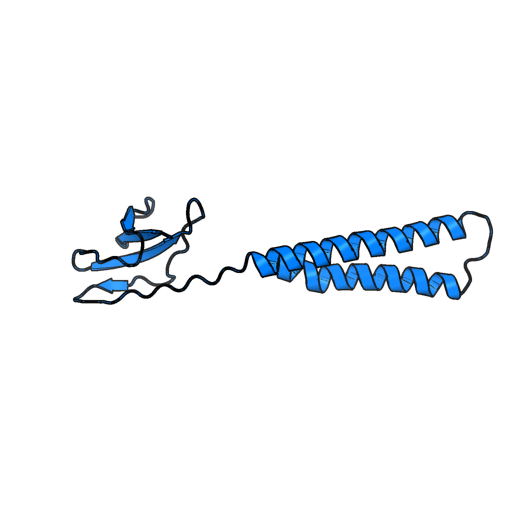 A 1 127 ? 0.859 -1.745 -0.307 1.00 77.31 127 THR A O 1
#

Mean predicted aligned error: 9.94 Å

Secondary structure (DSSP, 8-state):
-EEEEEETT--S--EEEEPSS------SEEEEEEEESTTSPPEEPSS-EEESS-----------HHHHHHHHHHHHHHHHHHHHHHHHHHHHHTTS----HHHHHHHHHHHHHHHHIIIIIHHHHH-

Radius of gyration: 25.98 Å; Cα contacts (8 Å, |Δi|>4): 173; chains: 1; bounding box: 45×24×74 Å

Sequence (127 aa):
MHVRGLPFGNSNEWQALCAPPCTASLPQGSFVFGVSLGAERTVASPDPIAIDGPARLVARYDSRKSTRAAGWVVFGSGMAVGSFLLLACSQQCGQGQSCSSTDSTTAALGAMLMIGGLVVGLPLGLT

Nearest PDB structures (foldseek):
  3lss-assembly1_A  TM=6.236E-01  e=1.596E+00  Trypanosoma brucei
  2yfc-assembly1_B  TM=8.031E-01  e=4.450E+00  Deinococcus radiodurans R1 = ATCC 13939 = DSM 20539
  5hx1-assembly1_C  TM=7.146E-01  e=4.727E+00  Deinococcus radiodurans
  5hyl-assembly2_D  TM=5.995E-01  e=5.021E+00  Deinococcus radiodurans R1 = ATCC 13939 = DSM 20539

Foldseek 3Di:
DFKWKDAPPDPDDTHTQGDPPDDGDDPFHWIWIWDDDPPDDTDIDPDIDGDPDDDDDDDDDDDLPVLLVVLQVLLVVLLVQLVVLCVVLVVVVPPPDDCDPVSVVSNVVSVVSNVVSCVRSVVSNVD

Solvent-accessible surface area (backbone atoms only — not comparable to full-atom values): 7314 Å² total; per-residue (Å²): 90,36,39,26,42,31,59,68,92,61,92,85,72,80,38,78,73,46,54,77,91,70,86,83,90,76,78,78,45,49,30,34,44,25,43,20,60,74,92,45,78,66,49,65,50,94,61,71,45,75,38,91,64,98,76,84,89,82,87,84,83,85,81,46,65,65,53,17,52,50,11,45,51,43,24,52,49,20,44,52,54,16,49,50,38,42,51,53,52,54,60,59,48,68,75,80,49,82,78,48,79,72,55,52,52,49,41,48,50,14,51,49,34,32,51,50,11,51,70,53,10,47,59,36,39,72,98